Protein AF-C6XN04-F1 (afdb_monomer)

pLDDT: mean 82.85, std 17.39, range [39.09, 97.12]

Structure (mmCIF, N/CA/C/O backbone):
data_AF-C6XN04-F1
#
_entry.id   AF-C6XN04-F1
#
loop_
_atom_site.group_PDB
_atom_site.id
_atom_site.type_symbol
_atom_site.label_atom_id
_atom_site.label_alt_id
_atom_site.label_comp_id
_atom_site.label_asym_id
_atom_site.label_entity_id
_atom_site.label_seq_id
_atom_site.pdbx_PDB_ins_code
_atom_site.Cartn_x
_atom_site.Cartn_y
_atom_site.Cartn_z
_atom_site.occupancy
_atom_site.B_iso_or_equiv
_atom_site.auth_seq_id
_atom_site.auth_comp_id
_atom_site.auth_asym_id
_atom_site.auth_atom_id
_atom_site.pdbx_PDB_model_num
ATOM 1 N N . MET A 1 1 ? 17.343 26.195 -41.974 1.00 39.09 1 MET A N 1
ATOM 2 C CA . MET A 1 1 ? 16.119 25.408 -41.717 1.00 39.09 1 MET A CA 1
ATOM 3 C C . MET A 1 1 ? 16.123 25.034 -40.245 1.00 39.09 1 MET A C 1
ATOM 5 O O . MET A 1 1 ? 16.858 24.135 -39.864 1.00 39.09 1 MET A O 1
ATOM 9 N N . ALA A 1 2 ? 15.436 25.810 -39.404 1.00 43.22 2 ALA A N 1
ATOM 10 C CA . ALA A 1 2 ? 15.389 25.559 -37.967 1.00 43.22 2 ALA A CA 1
ATOM 11 C C . ALA A 1 2 ? 14.365 24.449 -37.702 1.00 43.22 2 ALA A C 1
ATOM 13 O O . ALA A 1 2 ? 13.181 24.624 -37.976 1.00 43.22 2 ALA A O 1
ATOM 14 N N . GLN A 1 3 ? 14.833 23.293 -37.236 1.00 48.78 3 GLN A N 1
ATOM 15 C CA . GLN A 1 3 ? 13.958 22.234 -36.750 1.00 48.78 3 GLN A CA 1
ATOM 16 C C . GLN A 1 3 ? 13.386 22.693 -35.410 1.00 48.78 3 GLN A C 1
ATOM 18 O O . GLN A 1 3 ? 14.080 22.697 -34.395 1.00 48.78 3 GLN A O 1
ATOM 23 N N . THR A 1 4 ? 12.130 23.131 -35.418 1.00 46.12 4 THR A N 1
ATOM 24 C CA . THR A 1 4 ? 11.354 23.374 -34.205 1.00 46.12 4 THR A CA 1
ATOM 25 C C . THR A 1 4 ? 11.207 22.039 -33.483 1.00 46.12 4 THR A C 1
ATOM 27 O O . THR A 1 4 ? 10.372 21.214 -33.850 1.00 46.12 4 THR A O 1
ATOM 30 N N . GLN A 1 5 ? 12.067 21.788 -32.494 1.00 54.84 5 GLN A N 1
ATOM 31 C CA . GLN A 1 5 ? 11.895 20.678 -31.565 1.00 54.84 5 GLN A CA 1
ATOM 32 C C . GLN A 1 5 ? 10.562 20.901 -30.858 1.00 54.84 5 GLN A C 1
ATOM 34 O O . GLN A 1 5 ? 10.410 21.820 -30.054 1.00 54.84 5 GLN A O 1
ATOM 39 N N . ASN A 1 6 ? 9.567 20.103 -31.234 1.00 50.41 6 ASN A N 1
ATOM 40 C CA . ASN A 1 6 ? 8.267 20.079 -30.593 1.00 50.41 6 ASN A CA 1
ATOM 41 C C . ASN A 1 6 ? 8.458 19.479 -29.196 1.00 50.41 6 ASN A C 1
ATOM 43 O O . ASN A 1 6 ? 8.293 18.279 -28.988 1.00 50.41 6 ASN A O 1
ATOM 47 N N . ASN A 1 7 ? 8.873 20.328 -28.257 1.00 52.69 7 ASN A N 1
ATOM 48 C CA . ASN A 1 7 ? 9.019 20.024 -26.842 1.00 52.69 7 ASN A CA 1
ATOM 49 C C . ASN A 1 7 ? 7.622 19.981 -26.204 1.00 52.69 7 ASN A C 1
ATOM 51 O O . ASN A 1 7 ? 7.306 20.731 -25.283 1.00 52.69 7 ASN A O 1
ATOM 55 N N . SER A 1 8 ? 6.749 19.117 -26.731 1.00 52.97 8 SER A N 1
ATOM 56 C CA . SER A 1 8 ? 5.588 18.66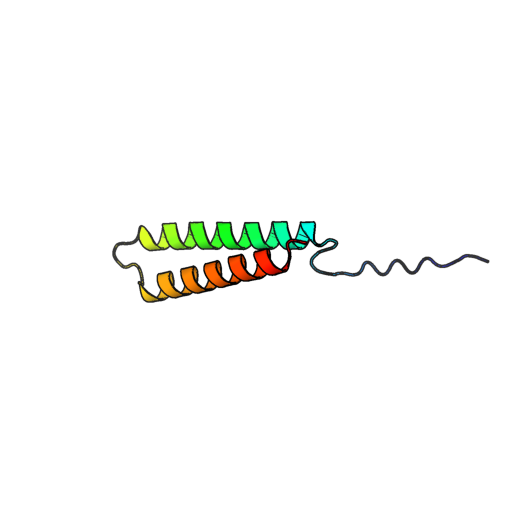6 -25.977 1.00 52.97 8 SER A CA 1
ATOM 57 C C . SER A 1 8 ? 6.140 17.941 -24.762 1.00 52.97 8 SER A C 1
ATOM 59 O O . SER A 1 8 ? 6.477 16.760 -24.843 1.00 52.97 8 SER A O 1
ATOM 61 N N . ILE A 1 9 ? 6.270 18.669 -23.652 1.00 54.50 9 ILE A N 1
ATOM 62 C CA . ILE A 1 9 ? 6.388 18.093 -22.319 1.00 54.50 9 ILE A CA 1
ATOM 63 C C . ILE A 1 9 ? 5.125 17.256 -22.181 1.00 54.50 9 ILE A C 1
ATOM 65 O O . ILE A 1 9 ? 4.037 17.767 -21.918 1.00 54.50 9 ILE A O 1
ATOM 69 N N . ARG A 1 10 ? 5.235 15.969 -22.509 1.00 49.50 10 ARG A N 1
ATOM 70 C CA . ARG A 1 10 ? 4.162 15.026 -22.268 1.00 49.50 10 ARG A CA 1
ATOM 71 C C . ARG A 1 10 ? 4.008 15.018 -20.757 1.00 49.50 10 ARG A C 1
ATOM 73 O O . ARG A 1 10 ? 4.840 14.438 -20.072 1.00 49.50 10 ARG A O 1
ATOM 80 N N . CYS A 1 11 ? 2.960 15.656 -20.246 1.00 45.94 11 CYS A N 1
ATOM 81 C CA . CYS A 1 11 ? 2.459 15.405 -18.902 1.00 45.94 11 CYS A CA 1
ATOM 82 C C . CYS A 1 11 ? 1.896 13.977 -18.859 1.00 45.94 11 CYS A C 1
ATOM 84 O O . CYS A 1 11 ? 0.695 13.767 -18.725 1.00 45.94 11 CYS A O 1
ATOM 86 N N . LEU A 1 12 ? 2.756 12.979 -19.051 1.00 56.62 12 LEU A N 1
ATOM 87 C CA . LEU A 1 12 ? 2.489 11.649 -18.549 1.00 56.62 12 LEU A CA 1
ATOM 88 C C . LEU A 1 12 ? 2.750 11.767 -17.046 1.00 56.62 12 LEU A C 1
ATOM 90 O O . LEU A 1 12 ? 3.834 12.214 -16.678 1.00 56.62 12 LEU A O 1
ATOM 94 N N . PRO A 1 13 ? 1.789 11.431 -16.168 1.00 65.00 13 PRO A N 1
ATOM 95 C CA . PRO A 1 13 ? 1.983 11.543 -14.720 1.00 65.00 13 PRO A CA 1
ATOM 96 C C . PRO A 1 13 ? 3.226 10.783 -14.222 1.00 65.00 13 PRO A C 1
ATOM 98 O O . PRO A 1 13 ? 3.715 11.063 -13.132 1.00 65.00 13 PRO A O 1
ATOM 101 N N . PHE A 1 14 ? 3.769 9.876 -15.043 1.00 74.06 14 PHE A N 1
ATOM 102 C CA . PHE A 1 14 ? 5.021 9.172 -14.818 1.00 74.06 14 PHE A CA 1
ATOM 103 C C . PHE A 1 14 ? 5.865 9.195 -16.100 1.00 74.06 14 PHE A C 1
ATOM 105 O O . PHE A 1 14 ? 5.435 8.693 -17.137 1.00 74.06 14 PHE A O 1
ATOM 112 N N . GLU A 1 15 ? 7.061 9.786 -16.029 1.00 78.69 15 GLU A N 1
ATOM 113 C CA . GLU A 1 15 ? 7.997 9.887 -17.163 1.00 78.69 15 GLU A CA 1
ATOM 114 C C . GLU A 1 15 ? 8.643 8.538 -17.508 1.00 78.69 15 GLU A C 1
ATOM 116 O O . GLU A 1 15 ? 8.983 8.278 -18.661 1.00 78.69 15 GLU A O 1
ATOM 121 N N . THR A 1 16 ? 8.772 7.654 -16.516 1.00 85.31 16 THR A N 1
ATOM 122 C CA . THR A 1 16 ? 9.326 6.308 -16.671 1.00 85.31 16 THR A CA 1
ATOM 123 C C . THR A 1 16 ? 8.506 5.269 -15.903 1.00 85.31 16 THR A C 1
ATOM 125 O O . THR A 1 16 ? 7.792 5.585 -14.946 1.00 85.31 16 THR A O 1
ATOM 128 N N . GLN A 1 17 ? 8.653 3.999 -16.286 1.00 85.25 17 GLN A N 1
ATOM 129 C CA . GLN A 1 17 ? 8.105 2.859 -15.542 1.00 85.25 17 GLN A CA 1
ATOM 130 C C . GLN A 1 17 ? 8.635 2.808 -14.101 1.00 85.25 17 GLN A C 1
ATOM 132 O O . GLN A 1 17 ? 7.900 2.449 -13.184 1.00 85.25 17 GLN A O 1
ATOM 137 N N . GLU A 1 18 ? 9.880 3.233 -13.878 1.00 87.62 18 GLU A N 1
ATOM 138 C CA . GLU A 1 18 ? 10.455 3.365 -12.540 1.00 87.62 18 GLU A CA 1
ATOM 139 C C . GLU A 1 18 ? 9.730 4.438 -11.713 1.00 87.62 18 GLU A C 1
ATOM 141 O O . GLU A 1 18 ? 9.409 4.200 -10.548 1.00 87.62 18 GLU A O 1
ATOM 146 N N . ASN A 1 19 ? 9.393 5.591 -12.309 1.00 88.38 19 ASN A N 1
ATOM 147 C CA . ASN A 1 19 ? 8.608 6.625 -11.625 1.00 88.38 19 ASN A CA 1
ATOM 148 C C . ASN A 1 19 ? 7.215 6.114 -11.238 1.00 88.38 19 ASN A C 1
ATOM 150 O O . ASN A 1 19 ? 6.772 6.368 -10.118 1.00 88.38 19 ASN A O 1
ATOM 154 N N . LEU A 1 20 ? 6.554 5.365 -12.126 1.00 87.94 20 LEU A N 1
ATOM 155 C CA . LEU A 1 20 ? 5.262 4.737 -11.837 1.00 87.94 20 LEU A CA 1
ATOM 156 C C . LEU A 1 20 ? 5.380 3.728 -10.686 1.00 87.94 20 LEU A C 1
ATOM 158 O O . LEU A 1 20 ? 4.602 3.784 -9.736 1.00 87.94 20 LEU A O 1
ATOM 162 N N . LEU A 1 21 ? 6.383 2.847 -10.721 1.00 90.75 21 LEU A N 1
ATOM 163 C CA . LEU A 1 21 ? 6.630 1.872 -9.655 1.00 90.75 21 LEU A CA 1
ATOM 164 C C . LEU A 1 21 ? 6.911 2.550 -8.309 1.00 90.75 21 LEU A C 1
ATOM 166 O O . LEU A 1 21 ? 6.376 2.131 -7.283 1.00 90.75 21 LEU A O 1
ATOM 170 N N . ASN A 1 22 ? 7.722 3.607 -8.292 1.00 91.19 22 ASN A N 1
ATOM 171 C CA . ASN A 1 22 ? 8.020 4.356 -7.071 1.00 91.19 22 ASN A CA 1
ATOM 172 C C . ASN A 1 22 ? 6.781 5.071 -6.521 1.00 91.19 22 ASN A C 1
ATOM 174 O O . ASN A 1 22 ? 6.568 5.094 -5.304 1.00 91.19 22 ASN A O 1
ATOM 178 N N . TRP A 1 23 ? 5.927 5.599 -7.397 1.00 92.31 23 TRP A N 1
ATOM 179 C CA . TRP A 1 23 ? 4.656 6.179 -6.984 1.00 92.31 23 TRP A CA 1
ATOM 180 C C . TRP A 1 23 ? 3.714 5.129 -6.389 1.00 92.31 23 TRP A C 1
ATOM 182 O O . TRP A 1 23 ? 3.212 5.344 -5.288 1.00 92.31 23 TRP A O 1
ATOM 192 N N . LEU A 1 24 ? 3.542 3.970 -7.036 1.00 92.62 24 LEU A N 1
ATOM 193 C CA . LEU A 1 24 ? 2.704 2.873 -6.529 1.00 92.62 24 LEU A CA 1
ATOM 194 C C . LEU A 1 24 ? 3.184 2.361 -5.162 1.00 92.62 24 LEU A C 1
ATOM 196 O O . LEU A 1 24 ? 2.373 2.189 -4.253 1.00 92.62 24 LEU A O 1
ATOM 200 N N . LYS A 1 25 ? 4.503 2.205 -4.972 1.00 94.25 25 LYS A N 1
ATOM 201 C CA . LYS A 1 25 ? 5.098 1.867 -3.663 1.00 94.25 25 LYS A CA 1
ATOM 202 C C . LYS A 1 25 ? 4.776 2.917 -2.600 1.00 94.25 25 LYS A C 1
ATOM 204 O O . LYS A 1 25 ? 4.490 2.575 -1.456 1.00 94.25 25 LYS A O 1
ATOM 209 N N . THR A 1 26 ? 4.810 4.195 -2.977 1.00 95.62 26 THR A N 1
ATOM 210 C CA . THR A 1 26 ? 4.458 5.299 -2.074 1.0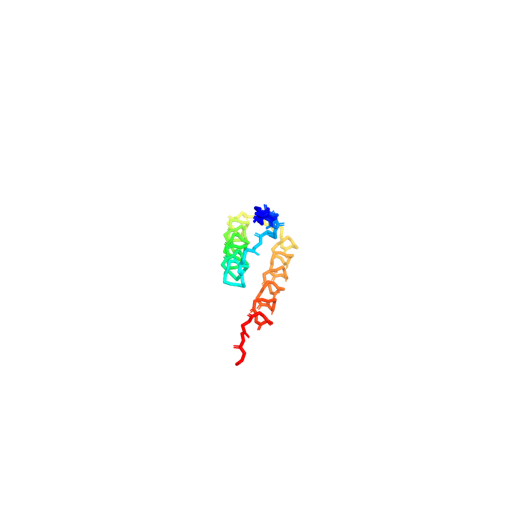0 95.62 26 THR A CA 1
ATOM 211 C C . THR A 1 26 ? 2.979 5.248 -1.690 1.00 95.62 26 THR A C 1
ATOM 213 O O . THR A 1 26 ? 2.655 5.441 -0.519 1.00 95.62 26 THR A O 1
ATOM 216 N N . GLN A 1 27 ? 2.087 4.930 -2.637 1.00 95.25 27 GLN A N 1
ATOM 217 C CA . GLN A 1 27 ? 0.661 4.753 -2.348 1.00 95.25 27 GLN A CA 1
ATOM 218 C C . GLN A 1 27 ? 0.415 3.587 -1.380 1.00 95.25 27 GLN A C 1
ATOM 220 O O . GLN A 1 27 ? -0.323 3.759 -0.411 1.00 95.25 27 GLN A O 1
ATOM 225 N N . ASP A 1 28 ? 1.072 2.435 -1.571 1.00 97.00 28 ASP A N 1
ATOM 226 C CA . ASP A 1 28 ? 0.932 1.297 -0.646 1.00 97.00 28 ASP A CA 1
ATOM 227 C C . ASP A 1 28 ? 1.394 1.654 0.775 1.00 97.00 28 ASP A C 1
ATOM 229 O O . ASP A 1 28 ? 0.715 1.328 1.750 1.00 97.00 28 ASP A O 1
ATOM 233 N N . LEU A 1 29 ? 2.504 2.392 0.902 1.00 96.75 29 LEU A N 1
ATOM 234 C CA . LEU A 1 29 ? 3.008 2.849 2.198 1.00 96.75 29 LEU A CA 1
ATOM 235 C C . LEU A 1 29 ? 2.038 3.812 2.898 1.00 96.75 29 LEU A C 1
ATOM 237 O O . LEU A 1 29 ? 1.845 3.710 4.109 1.00 96.75 29 LEU A O 1
ATOM 241 N N . ILE A 1 30 ? 1.429 4.746 2.162 1.00 96.56 30 ILE A N 1
ATOM 242 C CA . ILE A 1 30 ? 0.429 5.669 2.721 1.00 96.56 30 ILE A CA 1
ATOM 243 C C . ILE A 1 30 ? -0.783 4.886 3.227 1.00 96.56 30 ILE A C 1
ATOM 245 O O . ILE A 1 30 ? -1.210 5.092 4.363 1.00 96.56 30 ILE A O 1
ATOM 249 N N . LEU A 1 31 ? -1.305 3.955 2.425 1.00 96.12 31 LEU A N 1
ATOM 250 C CA . LEU A 1 31 ? -2.446 3.128 2.823 1.00 96.12 31 LEU A CA 1
ATOM 251 C C . LEU A 1 31 ? -2.119 2.237 4.022 1.00 96.12 31 LEU A C 1
ATOM 253 O O . LEU A 1 31 ? -2.971 2.050 4.887 1.00 96.12 31 LEU A O 1
ATOM 257 N N . GLN A 1 32 ? -0.892 1.716 4.105 1.00 95.62 32 GLN A N 1
ATOM 258 C CA . GLN A 1 32 ? -0.433 0.979 5.278 1.00 95.62 32 GLN A CA 1
ATOM 259 C C . GLN A 1 32 ? -0.494 1.843 6.536 1.00 95.62 32 GLN A C 1
ATOM 261 O O . GLN A 1 32 ? -1.076 1.421 7.529 1.00 95.62 32 GLN A O 1
ATOM 266 N N . ARG A 1 33 ? 0.079 3.051 6.487 1.00 95.69 33 ARG A N 1
ATOM 267 C CA . ARG A 1 33 ? 0.083 3.965 7.636 1.00 95.69 33 ARG A CA 1
ATOM 268 C C . ARG A 1 33 ? -1.329 4.346 8.047 1.00 95.69 33 ARG A C 1
ATOM 270 O O . ARG A 1 33 ? -1.645 4.286 9.227 1.00 95.69 33 ARG A O 1
ATOM 277 N N . TRP A 1 34 ? -2.191 4.647 7.080 1.00 94.12 34 TRP A N 1
ATOM 278 C CA . TRP A 1 34 ? -3.575 4.995 7.373 1.00 94.12 34 TRP A CA 1
ATOM 279 C C . TRP A 1 34 ? -4.338 3.832 8.012 1.00 94.12 34 TRP A C 1
ATOM 281 O O . TRP A 1 34 ? -5.077 4.025 8.973 1.00 94.12 34 TRP A O 1
ATOM 291 N N . ARG A 1 35 ? -4.122 2.603 7.531 1.00 94.81 35 ARG A N 1
ATOM 292 C CA . ARG A 1 35 ? -4.677 1.402 8.162 1.00 94.81 35 ARG A CA 1
ATOM 293 C C . ARG A 1 35 ? -4.193 1.264 9.606 1.00 94.81 35 ARG A C 1
ATOM 295 O O . ARG A 1 35 ? -5.007 1.020 10.490 1.00 94.81 35 ARG A O 1
ATOM 302 N N . ASP A 1 36 ? -2.891 1.413 9.834 1.00 93.75 36 ASP A N 1
ATOM 303 C CA . ASP A 1 36 ? -2.295 1.284 11.165 1.00 93.75 36 ASP A CA 1
ATOM 304 C C . ASP A 1 36 ? -2.850 2.355 12.124 1.00 93.75 36 ASP A C 1
ATOM 306 O O . ASP A 1 36 ? -3.180 2.039 13.263 1.00 93.75 36 ASP A O 1
ATOM 310 N N . GLU A 1 37 ? -3.056 3.587 11.646 1.00 92.19 37 GLU A N 1
ATOM 311 C CA . GLU A 1 37 ? -3.715 4.667 12.393 1.00 92.19 37 GLU A CA 1
ATOM 312 C C . GLU A 1 37 ? -5.166 4.324 12.751 1.00 92.19 37 GLU A C 1
ATOM 314 O O . GLU A 1 37 ? -5.556 4.454 13.910 1.00 92.19 37 GLU A O 1
ATOM 319 N N . VAL A 1 38 ? -5.962 3.833 11.795 1.00 91.56 38 VAL A N 1
ATOM 320 C CA . VAL A 1 38 ? -7.356 3.424 12.048 1.00 91.56 38 VAL A CA 1
ATOM 321 C C . VAL A 1 38 ? -7.415 2.335 13.110 1.00 91.56 38 VAL A C 1
ATOM 323 O O . VAL A 1 38 ? -8.228 2.423 14.023 1.00 91.56 38 VAL A O 1
ATOM 326 N N . LEU A 1 39 ? -6.529 1.340 13.031 1.00 92.00 39 LEU A N 1
ATOM 327 C CA . LEU A 1 39 ? -6.472 0.232 13.986 1.00 92.00 39 LEU A CA 1
ATOM 328 C C . LEU A 1 39 ? 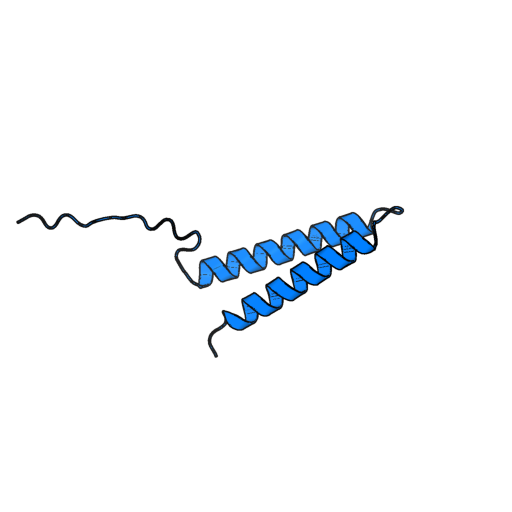-6.070 0.661 15.404 1.00 92.00 39 LEU A C 1
ATOM 330 O O . LEU A 1 39 ? -6.296 -0.096 16.346 1.00 92.00 39 LEU A O 1
ATOM 334 N N . THR A 1 40 ? -5.498 1.856 15.583 1.00 92.69 40 THR A N 1
ATOM 335 C CA . THR A 1 40 ? -5.214 2.399 16.922 1.00 92.69 40 THR A CA 1
ATOM 336 C C . THR A 1 40 ? -6.454 2.965 17.621 1.00 92.69 40 THR A C 1
ATOM 338 O O . THR A 1 40 ? -6.423 3.179 18.833 1.00 92.69 40 THR A O 1
ATOM 341 N N . SER A 1 41 ? -7.552 3.191 16.888 1.00 89.38 41 SER A N 1
ATOM 342 C CA . SER A 1 41 ? -8.811 3.693 17.441 1.00 89.38 41 SER A CA 1
ATOM 343 C C . SER A 1 41 ? -9.677 2.542 17.980 1.00 89.38 41 SER A C 1
ATOM 345 O O . SER A 1 41 ? -9.915 1.570 17.263 1.00 89.38 41 SER A O 1
ATOM 347 N N . PRO A 1 42 ? -10.199 2.635 19.217 1.00 81.12 42 PRO A N 1
ATOM 348 C CA . PRO A 1 42 ? -11.102 1.622 19.768 1.00 81.12 42 PRO A CA 1
ATOM 349 C C . PRO A 1 42 ? -12.425 1.494 18.990 1.00 81.12 42 PRO A C 1
ATOM 351 O O . PRO A 1 42 ? -13.054 0.439 19.015 1.00 81.12 42 PRO A O 1
ATOM 354 N N . GLU A 1 43 ? -12.822 2.533 18.256 1.00 89.06 43 GLU A N 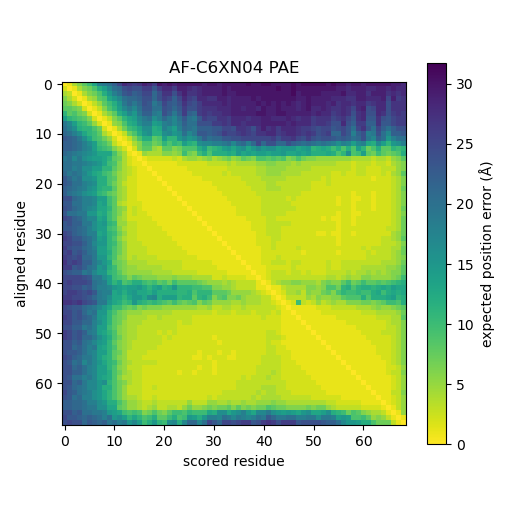1
ATOM 355 C CA . GLU A 1 43 ? -14.004 2.581 17.391 1.00 89.06 43 GLU A CA 1
ATOM 356 C C . GLU A 1 43 ? -13.673 2.306 15.914 1.00 89.06 43 GLU A C 1
ATOM 358 O O . GLU A 1 43 ? -14.443 2.684 15.026 1.00 89.06 43 GLU A O 1
ATOM 363 N N . ALA A 1 44 ? -12.529 1.673 15.633 1.00 84.31 44 ALA A N 1
ATOM 364 C CA . ALA A 1 44 ? -12.085 1.373 14.277 1.00 84.31 44 ALA A CA 1
ATOM 365 C C . ALA A 1 44 ? -13.190 0.706 13.439 1.00 84.31 44 ALA A C 1
ATOM 367 O O . ALA A 1 44 ? -13.687 -0.376 13.763 1.00 84.31 44 ALA A O 1
ATOM 368 N N . ASP A 1 45 ? -13.541 1.329 12.309 1.00 89.44 45 ASP A N 1
ATOM 369 C CA . ASP A 1 45 ? -14.448 0.728 11.332 1.00 89.44 45 ASP A CA 1
ATOM 370 C C . ASP A 1 45 ? -13.728 -0.429 10.626 1.00 89.44 45 ASP A C 1
ATOM 372 O O . ASP A 1 45 ? -12.942 -0.232 9.696 1.00 89.44 45 ASP A O 1
ATOM 376 N N . VAL A 1 46 ? -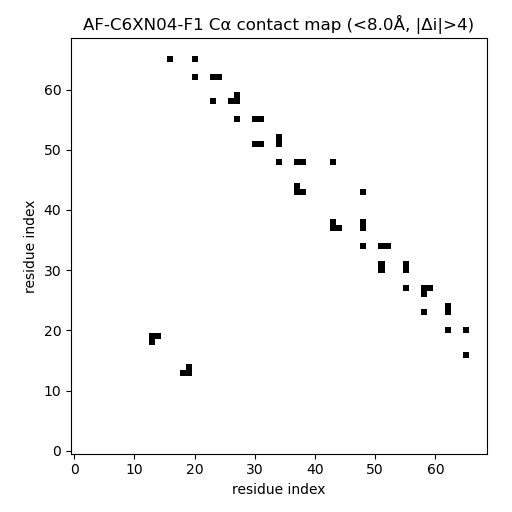14.025 -1.657 11.053 1.00 88.75 46 VAL A N 1
ATOM 377 C CA . VAL A 1 46 ? -13.479 -2.890 10.465 1.00 88.75 46 VAL A CA 1
ATOM 378 C C . VAL A 1 46 ? -13.714 -2.940 8.954 1.00 88.75 46 VAL A C 1
ATOM 380 O O . VAL A 1 46 ? -12.812 -3.312 8.206 1.00 88.75 46 VAL A O 1
ATOM 383 N N . ARG A 1 47 ? -14.873 -2.477 8.465 1.00 92.44 47 ARG A N 1
ATOM 384 C CA . ARG A 1 47 ? -15.152 -2.465 7.021 1.00 92.44 47 ARG A CA 1
ATOM 385 C C . ARG A 1 47 ? -14.263 -1.467 6.295 1.00 92.44 47 ARG A C 1
ATOM 387 O O . ARG A 1 47 ? -13.983 -1.636 5.111 1.00 92.44 47 ARG A O 1
ATOM 394 N N . PHE A 1 48 ? -13.876 -0.380 6.958 1.00 90.75 48 PHE A N 1
ATOM 395 C CA . PHE A 1 48 ? -12.938 0.582 6.394 1.00 90.75 48 PHE A CA 1
ATOM 396 C C . PHE A 1 48 ? -11.535 -0.012 6.284 1.00 90.75 48 PHE A C 1
ATOM 398 O O . PHE A 1 48 ? -10.920 0.103 5.225 1.00 90.75 48 PHE A O 1
ATOM 405 N N . VAL A 1 49 ? -11.080 -0.725 7.316 1.00 93.75 49 VAL A N 1
ATOM 406 C CA . VAL A 1 49 ? -9.814 -1.474 7.291 1.00 93.75 49 VAL A C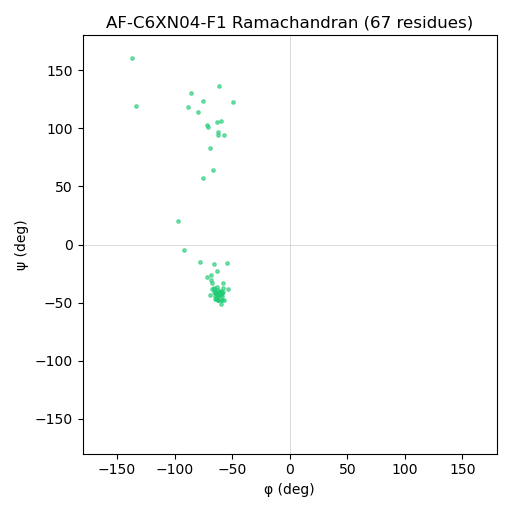A 1
ATOM 407 C C . VAL A 1 49 ? -9.804 -2.491 6.146 1.00 93.75 49 VAL A C 1
ATOM 409 O O . VAL A 1 49 ? -8.873 -2.486 5.345 1.00 93.75 49 VAL A O 1
ATOM 412 N N . GLU A 1 50 ? -10.865 -3.284 5.985 1.00 95.00 50 GLU A N 1
ATOM 413 C CA . GLU A 1 50 ? -10.989 -4.256 4.886 1.00 95.00 50 GLU A CA 1
ATOM 414 C C . GLU A 1 50 ? -10.888 -3.596 3.501 1.00 95.00 50 GLU A C 1
ATOM 416 O O . GLU A 1 50 ? -10.220 -4.116 2.605 1.00 95.00 50 GLU A O 1
ATOM 421 N N . ARG A 1 51 ? -11.500 -2.416 3.316 1.00 95.56 51 ARG A N 1
ATOM 422 C CA . ARG A 1 51 ? -11.385 -1.649 2.061 1.00 95.56 51 ARG A CA 1
ATOM 423 C C . ARG A 1 51 ? -9.952 -1.189 1.802 1.00 95.56 51 ARG A C 1
ATOM 425 O O . ARG A 1 51 ? -9.500 -1.248 0.658 1.00 95.56 51 ARG A O 1
ATOM 432 N N . LEU A 1 52 ? -9.237 -0.744 2.838 1.00 95.44 52 LEU A N 1
ATOM 433 C CA . LEU A 1 52 ? -7.827 -0.369 2.720 1.00 95.44 52 LEU A CA 1
ATOM 434 C C . LEU A 1 52 ? -6.971 -1.579 2.329 1.00 95.44 52 LEU A C 1
ATOM 436 O O . LEU A 1 52 ? -6.147 -1.474 1.424 1.00 95.44 52 LEU A O 1
ATOM 440 N N . GLU A 1 53 ? -7.192 -2.740 2.942 1.00 95.69 53 GL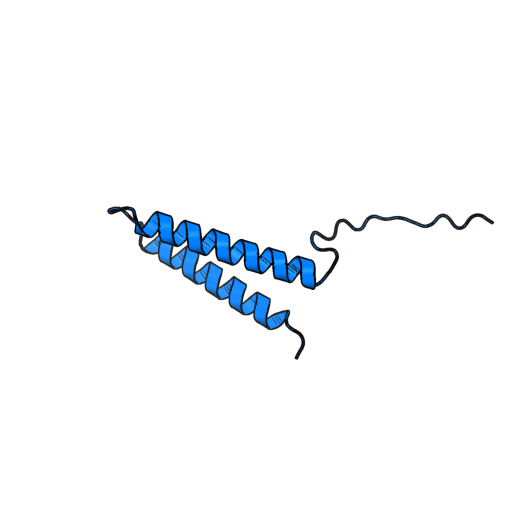U A N 1
ATOM 441 C CA . GLU A 1 53 ? -6.434 -3.958 2.630 1.00 95.69 53 GLU A CA 1
ATOM 442 C C . GLU A 1 53 ? -6.719 -4.503 1.226 1.00 95.69 53 GLU A C 1
ATOM 444 O O . GLU A 1 53 ? -5.789 -4.910 0.521 1.00 95.69 53 GLU A O 1
ATOM 449 N N . ALA A 1 54 ? -7.970 -4.435 0.767 1.00 96.94 54 ALA A N 1
ATOM 450 C CA . ALA A 1 54 ? -8.321 -4.755 -0.614 1.00 96.94 54 ALA A CA 1
ATOM 451 C C . ALA A 1 54 ? -7.600 -3.828 -1.610 1.00 96.94 54 ALA A C 1
ATOM 453 O O . ALA A 1 54 ? -7.046 -4.295 -2.607 1.00 96.94 54 ALA A O 1
ATOM 454 N N . HIS A 1 55 ? -7.538 -2.524 -1.315 1.00 96.62 55 HIS A N 1
ATOM 455 C CA . HIS A 1 55 ? -6.840 -1.555 -2.161 1.00 96.62 55 HIS A CA 1
ATOM 456 C C . HIS A 1 55 ? -5.326 -1.822 -2.201 1.00 96.62 55 HIS A C 1
ATOM 458 O O . HIS A 1 55 ? -4.724 -1.855 -3.274 1.00 96.62 55 HIS A O 1
ATOM 464 N N . ARG A 1 56 ? -4.707 -2.105 -1.053 1.00 97.12 56 ARG A N 1
ATOM 465 C CA . ARG A 1 56 ? -3.289 -2.493 -0.993 1.00 97.12 56 ARG A CA 1
ATOM 466 C C . ARG A 1 56 ? -2.998 -3.762 -1.789 1.00 97.12 56 ARG A C 1
ATOM 468 O O . ARG A 1 56 ? -2.023 -3.814 -2.535 1.00 97.12 56 ARG A O 1
ATOM 475 N N . SER A 1 57 ? -3.871 -4.763 -1.688 1.00 96.75 57 SER A N 1
ATOM 476 C CA . SER A 1 57 ? -3.748 -6.012 -2.449 1.00 96.75 57 SER A CA 1
ATOM 477 C C . SER A 1 57 ? -3.782 -5.758 -3.957 1.00 96.75 57 SER A C 1
ATOM 479 O O . SER A 1 57 ? -2.981 -6.326 -4.702 1.00 96.75 57 SER A O 1
ATOM 481 N N . TRP A 1 58 ? -4.660 -4.856 -4.405 1.00 96.44 58 TRP A N 1
ATOM 482 C CA . TRP A 1 58 ? -4.711 -4.421 -5.798 1.00 96.44 58 TRP A CA 1
ATOM 483 C C . T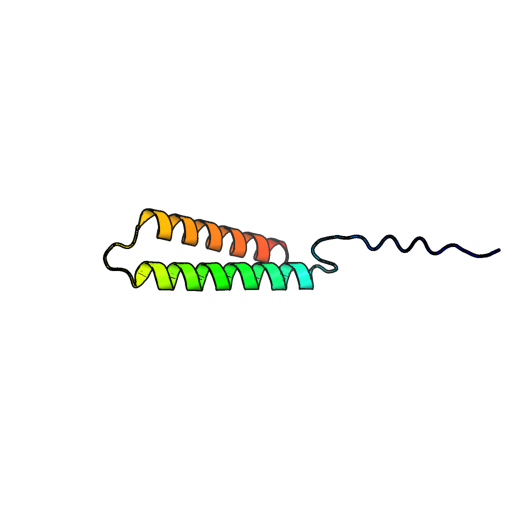RP A 1 58 ? -3.422 -3.704 -6.232 1.00 96.44 58 TRP A C 1
ATOM 485 O O . TRP A 1 58 ? -2.851 -4.075 -7.254 1.00 96.44 58 TRP A O 1
ATOM 495 N N . LEU A 1 59 ? -2.893 -2.765 -5.435 1.00 95.50 59 LEU A N 1
ATOM 496 C CA . LEU A 1 59 ? -1.623 -2.084 -5.743 1.00 95.50 59 LEU A CA 1
ATOM 497 C C . LEU A 1 59 ? -0.455 -3.068 -5.867 1.00 95.50 59 LEU A C 1
ATOM 499 O O . LEU A 1 59 ? 0.381 -2.942 -6.759 1.00 95.50 59 LEU A O 1
ATOM 503 N N . GLN A 1 60 ? -0.390 -4.063 -4.984 1.00 94.56 60 GLN A N 1
ATOM 504 C CA . GLN A 1 60 ? 0.644 -5.096 -5.036 1.00 94.56 60 GLN A CA 1
ATOM 505 C C . GLN A 1 60 ? 0.530 -5.973 -6.280 1.00 94.56 60 GLN A C 1
ATOM 507 O O . GLN A 1 60 ? 1.552 -6.359 -6.850 1.00 94.56 60 GLN A O 1
ATOM 512 N N . TRP A 1 61 ? -0.692 -6.296 -6.704 1.00 94.81 61 TRP A N 1
ATOM 513 C CA . TRP A 1 61 ? -0.920 -7.002 -7.960 1.00 94.81 61 TRP A CA 1
ATOM 514 C C . TRP A 1 61 ? -0.478 -6.157 -9.160 1.00 94.81 61 TRP A C 1
ATOM 516 O O . TRP A 1 61 ? 0.278 -6.661 -9.989 1.00 94.81 61 TRP A O 1
ATOM 526 N N . GLU A 1 62 ? -0.854 -4.876 -9.201 1.00 91.81 62 GLU A N 1
ATOM 527 C CA . GLU A 1 62 ? -0.485 -3.934 -10.267 1.00 91.81 62 GLU A CA 1
ATOM 528 C C . GLU A 1 62 ? 1.040 -3.800 -10.384 1.00 91.81 62 GLU A C 1
ATOM 530 O O . GLU A 1 62 ? 1.616 -3.963 -11.458 1.00 91.81 62 GLU A O 1
ATOM 535 N N . MET A 1 63 ? 1.731 -3.609 -9.254 1.00 93.12 63 MET A N 1
ATOM 536 C CA . MET A 1 63 ? 3.194 -3.544 -9.221 1.00 93.12 63 MET A CA 1
ATOM 537 C C . MET A 1 63 ? 3.848 -4.813 -9.777 1.00 93.12 63 MET A C 1
ATOM 539 O O . MET A 1 63 ? 4.860 -4.713 -10.462 1.00 93.12 63 MET A O 1
ATOM 543 N N . LYS A 1 64 ? 3.278 -6.001 -9.525 1.00 91.62 64 LYS A N 1
ATOM 544 C CA . LYS A 1 64 ? 3.788 -7.262 -10.091 1.00 91.62 64 LYS A CA 1
ATOM 545 C C . LYS A 1 64 ? 3.615 -7.339 -11.606 1.00 91.62 64 LYS A C 1
ATOM 547 O O . LYS A 1 64 ? 4.474 -7.920 -12.254 1.00 91.62 64 LYS A O 1
ATOM 552 N N . GLN A 1 65 ? 2.552 -6.757 -12.167 1.00 88.38 65 GLN A N 1
ATOM 553 C CA . GLN A 1 65 ? 2.364 -6.705 -13.625 1.00 88.38 65 GLN A CA 1
ATOM 554 C C . GLN A 1 65 ? 3.387 -5.785 -14.306 1.00 88.38 65 GLN A C 1
ATOM 556 O O . GLN A 1 65 ? 3.715 -5.971 -15.474 1.00 88.38 65 GLN A O 1
ATOM 561 N N . LEU A 1 66 ? 3.897 -4.795 -13.571 1.00 84.00 66 LEU A N 1
ATOM 562 C CA . LEU A 1 66 ? 4.839 -3.794 -14.064 1.00 84.00 66 LEU A CA 1
ATOM 563 C C . LEU A 1 66 ? 6.314 -4.172 -13.864 1.00 84.00 66 LEU A C 1
ATOM 565 O O . LEU A 1 66 ? 7.178 -3.413 -14.293 1.00 84.00 66 LEU A O 1
ATOM 569 N N . ILE A 1 67 ? 6.649 -5.284 -13.207 1.00 76.62 67 ILE A N 1
ATOM 570 C CA . ILE A 1 67 ? 8.041 -5.749 -13.097 1.00 76.62 67 ILE A CA 1
ATOM 571 C C . ILE A 1 67 ? 8.332 -6.638 -14.318 1.00 76.62 67 ILE A C 1
ATOM 573 O O . ILE A 1 67 ? 7.662 -7.660 -14.472 1.00 76.62 67 ILE A O 1
ATOM 577 N N . PRO A 1 68 ? 9.292 -6.280 -15.195 1.00 61.41 68 PRO A N 1
ATOM 578 C CA . PRO A 1 68 ? 9.667 -7.134 -16.321 1.00 61.41 68 PRO A CA 1
ATOM 579 C C . PRO A 1 68 ? 10.201 -8.480 -15.812 1.00 61.41 68 PRO A C 1
ATOM 581 O O . PRO A 1 68 ? 10.981 -8.495 -14.858 1.00 61.41 68 PRO A O 1
ATOM 584 N N . VAL A 1 69 ? 9.773 -9.581 -16.441 1.00 52.66 69 VAL A N 1
ATOM 585 C CA . VAL A 1 69 ? 10.321 -10.936 -16.227 1.00 52.66 69 VAL A CA 1
ATOM 586 C C . VAL A 1 69 ? 11.710 -11.044 -16.842 1.00 52.66 69 VAL A C 1
ATOM 588 O O . VAL A 1 69 ? 11.870 -10.561 -17.987 1.00 52.66 69 VAL A O 1
#

Sequence (69 aa):
MAQTQNNSIRCLPFETQENLLNWLKTQDLILQRWRDEVLTSPEADVRFVERLEAHRSWLQWEMKQLIPV

Secondary structure (DSSP, 8-state):
------------S-SSHHHHHHHHHHHHHHHHHHHHHHHTSTT--HHHHHHHHHHHHHHHHHHHHTS--

Radius of gyration: 18.64 Å; Cα contacts (8 Å, |Δi|>4): 26; chains: 1; bounding box: 31×36×62 Å

Solvent-accessible surface area (backbone atoms only — not comparable to full-atom values): 4256 Å² total; per-residue (Å²): 135,86,80,78,76,80,78,72,78,72,85,50,101,45,90,40,73,66,50,43,49,54,48,51,54,50,51,45,52,52,50,49,52,52,44,55,55,44,67,71,40,96,80,46,56,62,72,57,46,52,52,48,52,54,51,43,54,49,52,55,52,52,52,57,74,70,51,8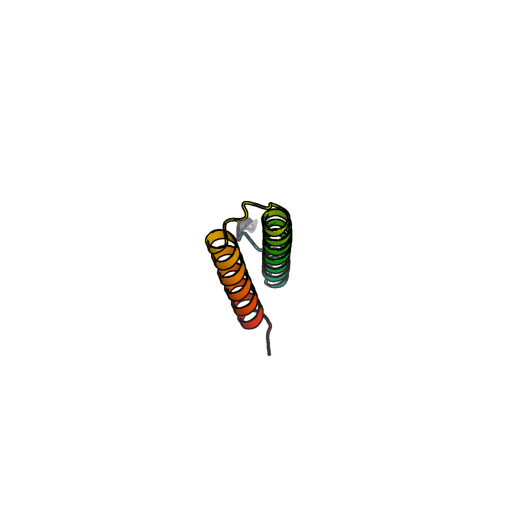5,129

Mean predicted aligned error: 9.09 Å

Organism: Hirschia baltica (strain ATCC 49814 / DSM 5838 / IFAM 1418) (NCBI:txid582402)

Nearest PDB structures (foldseek):
  7n6g-assembly1_3I  TM=9.384E-01  e=4.250E+00  Chlamydomonas reinhardtii

Foldseek 3Di:
DDDPPPPPPPPPVAPDLVSVLVVLVVVLVVLVVVLVVLVVDPPRDPVVNVVSVVVSVVSVVVSVVSDDD